Protein AF-A0A521V5V6-F1 (afdb_monomer_lite)

pLDDT: mean 81.57, std 8.6, range [56.25, 91.31]

Structure (mmCIF, N/CA/C/O backbone):
data_AF-A0A521V5V6-F1
#
_entry.id   AF-A0A521V5V6-F1
#
loop_
_atom_site.group_PDB
_atom_site.id
_atom_site.type_symbol
_atom_site.label_atom_id
_atom_site.label_alt_id
_atom_site.label_comp_id
_atom_site.label_asym_id
_atom_site.label_entity_id
_atom_site.label_seq_id
_atom_site.pdbx_PDB_ins_code
_atom_site.Cartn_x
_atom_site.Cartn_y
_atom_site.Cartn_z
_atom_site.occupancy
_atom_site.B_iso_or_equiv
_atom_site.auth_seq_id
_atom_site.auth_comp_id
_atom_site.auth_asym_id
_atom_site.auth_atom_id
_atom_site.pdbx_PDB_model_num
ATOM 1 N N . MET A 1 1 ? -11.115 -9.247 -26.556 1.00 58.56 1 MET A N 1
ATOM 2 C CA . MET A 1 1 ? -10.485 -7.923 -26.327 1.00 58.56 1 MET A CA 1
ATOM 3 C C . MET A 1 1 ? -11.058 -7.195 -25.106 1.00 58.56 1 MET A C 1
ATOM 5 O O . MET A 1 1 ? -10.270 -6.753 -24.283 1.00 58.56 1 MET A O 1
ATOM 9 N N . ALA A 1 2 ? -12.384 -7.147 -24.904 1.00 66.81 2 ALA A N 1
ATOM 10 C CA . ALA A 1 2 ? -13.002 -6.493 -23.735 1.00 66.81 2 ALA A CA 1
ATOM 11 C C . ALA A 1 2 ? -12.560 -7.050 -22.360 1.00 66.81 2 ALA A C 1
ATOM 13 O O . ALA A 1 2 ? -12.362 -6.283 -21.425 1.00 66.81 2 ALA A O 1
ATOM 14 N N . HIS A 1 3 ? -12.340 -8.364 -22.227 1.00 62.78 3 HIS A N 1
ATOM 15 C CA . HIS A 1 3 ? -11.909 -8.959 -20.948 1.00 62.78 3 HIS A CA 1
ATOM 16 C C . HIS A 1 3 ? -10.461 -8.627 -20.572 1.00 62.78 3 HIS A C 1
ATOM 18 O O . HIS A 1 3 ? -10.168 -8.404 -19.404 1.00 62.78 3 HIS A O 1
ATOM 24 N N . VAL A 1 4 ? -9.568 -8.518 -21.559 1.00 74.19 4 VAL A N 1
ATOM 25 C CA . VAL A 1 4 ? -8.186 -8.069 -21.329 1.00 74.19 4 VAL A CA 1
ATOM 26 C C . VAL A 1 4 ? -8.185 -6.602 -20.898 1.00 74.19 4 VAL A C 1
ATOM 28 O O . VAL A 1 4 ? -7.506 -6.254 -19.942 1.00 74.19 4 VAL A O 1
ATOM 31 N N . ALA A 1 5 ? -9.013 -5.762 -21.528 1.00 71.62 5 ALA A N 1
ATOM 32 C CA . ALA A 1 5 ? -9.173 -4.367 -21.126 1.00 71.62 5 ALA A CA 1
ATOM 33 C C . ALA A 1 5 ? -9.732 -4.231 -19.700 1.00 71.62 5 ALA A C 1
ATOM 35 O O . ALA A 1 5 ? -9.226 -3.417 -18.939 1.00 71.62 5 ALA A O 1
ATOM 36 N N . ALA A 1 6 ? -10.713 -5.054 -19.312 1.00 71.25 6 ALA A N 1
ATOM 37 C CA . ALA A 1 6 ? -11.259 -5.060 -17.954 1.00 71.25 6 ALA A CA 1
ATOM 38 C C . ALA A 1 6 ? -10.229 -5.507 -16.903 1.00 71.25 6 ALA A C 1
ATOM 40 O O . ALA A 1 6 ? -10.150 -4.903 -15.839 1.00 71.25 6 ALA A O 1
ATOM 41 N N . LEU A 1 7 ? -9.407 -6.519 -17.207 1.00 71.31 7 LEU A N 1
ATOM 42 C CA . LEU A 1 7 ? -8.325 -6.964 -16.321 1.00 71.31 7 LEU A CA 1
ATOM 43 C C . LEU A 1 7 ? -7.225 -5.908 -16.189 1.00 71.31 7 LEU A C 1
ATOM 45 O O . LEU A 1 7 ? -6.758 -5.653 -15.083 1.00 71.31 7 LEU A O 1
ATOM 49 N N . VAL A 1 8 ? -6.852 -5.257 -17.292 1.00 67.25 8 VAL A N 1
ATOM 50 C CA . VAL A 1 8 ? -5.897 -4.142 -17.287 1.00 67.25 8 VAL A CA 1
ATOM 51 C C . VAL A 1 8 ? -6.463 -2.959 -16.500 1.00 67.25 8 VAL A C 1
ATOM 53 O O . VAL A 1 8 ? -5.767 -2.426 -15.648 1.00 67.25 8 VAL A O 1
ATOM 56 N N . LEU A 1 9 ? -7.730 -2.587 -16.702 1.00 64.38 9 LEU A N 1
ATOM 57 C CA . LEU A 1 9 ? -8.393 -1.535 -15.927 1.00 64.38 9 LEU A CA 1
ATOM 58 C C . LEU A 1 9 ? -8.455 -1.880 -14.440 1.00 64.38 9 LEU A C 1
ATOM 60 O O . LEU A 1 9 ? -8.070 -1.047 -13.636 1.00 64.38 9 LEU A O 1
ATOM 64 N N . ALA A 1 10 ? -8.843 -3.101 -14.070 1.00 63.25 10 ALA A N 1
ATOM 65 C CA . ALA A 1 10 ? -8.853 -3.542 -12.676 1.00 63.25 10 ALA A CA 1
ATOM 66 C C . ALA A 1 10 ? -7.450 -3.496 -12.039 1.00 63.25 10 ALA A C 1
ATOM 68 O O . ALA A 1 10 ? -7.313 -3.074 -10.892 1.00 63.25 10 ALA A O 1
ATOM 69 N N . LEU A 1 11 ? -6.402 -3.857 -12.789 1.00 59.59 11 LEU A N 1
ATOM 70 C CA . LEU A 1 11 ? -5.000 -3.703 -12.380 1.00 59.59 11 LEU A CA 1
ATOM 71 C C . LEU A 1 11 ? -4.574 -2.235 -12.267 1.00 59.59 11 LEU A C 1
ATOM 73 O O . LEU A 1 11 ? -3.772 -1.915 -11.401 1.00 59.59 11 LEU A O 1
ATOM 77 N N . LEU A 1 12 ? -5.098 -1.340 -13.106 1.00 57.81 12 LEU A N 1
ATOM 78 C CA . LEU A 1 12 ? -4.814 0.097 -13.061 1.00 57.81 12 LEU A CA 1
ATOM 79 C C . LEU A 1 12 ? -5.617 0.827 -11.971 1.00 57.81 12 LEU A C 1
ATOM 81 O O . LEU A 1 12 ? -5.153 1.840 -11.454 1.00 57.81 12 LEU A O 1
ATOM 85 N N . THR A 1 13 ? -6.792 0.323 -11.585 1.00 64.75 13 THR A N 1
ATOM 86 C CA . THR A 1 13 ? -7.677 0.951 -10.589 1.00 64.75 13 THR A CA 1
ATOM 87 C C . THR A 1 13 ? -7.586 0.323 -9.202 1.00 64.75 13 THR A C 1
ATOM 89 O O . THR A 1 13 ? -7.967 0.971 -8.231 1.00 64.75 13 THR A O 1
ATOM 92 N N . GLY A 1 14 ? -7.071 -0.905 -9.069 1.00 63.12 14 GLY A N 1
ATOM 93 C CA . GLY A 1 14 ? -6.934 -1.609 -7.784 1.00 63.12 14 GLY A CA 1
ATOM 94 C C . GLY A 1 14 ? -6.108 -0.838 -6.748 1.00 63.12 14 GLY A C 1
ATOM 95 O O . GLY A 1 14 ? -6.338 -0.950 -5.549 1.00 63.12 14 GLY A O 1
ATOM 96 N N . TRP A 1 15 ? -5.227 0.045 -7.208 1.00 61.22 15 TRP A N 1
ATOM 97 C CA . TRP A 1 15 ? -4.420 0.951 -6.390 1.00 61.22 15 TRP A CA 1
ATOM 98 C C . TRP A 1 15 ? -5.233 2.016 -5.638 1.00 61.22 15 TRP A C 1
ATOM 100 O O . TRP A 1 15 ? -4.806 2.488 -4.584 1.00 61.22 15 TRP A O 1
ATOM 110 N N . PHE A 1 16 ? -6.438 2.350 -6.116 1.00 67.00 16 PHE A N 1
ATOM 111 C CA . PHE A 1 16 ? -7.374 3.210 -5.386 1.00 67.00 16 PHE A CA 1
ATOM 112 C C . PHE A 1 16 ? -8.030 2.499 -4.199 1.00 67.00 16 PHE A C 1
ATOM 114 O O . PHE A 1 16 ? -8.611 3.176 -3.354 1.00 67.00 16 PHE A O 1
ATOM 121 N N . ALA A 1 17 ? -7.918 1.172 -4.076 1.00 68.94 17 ALA A N 1
ATOM 122 C CA . ALA A 1 17 ? -8.473 0.442 -2.938 1.00 68.94 17 ALA A CA 1
ATOM 123 C C . ALA A 1 17 ? -7.827 0.869 -1.608 1.00 68.94 17 ALA A C 1
ATOM 125 O O . ALA A 1 17 ? -8.534 1.027 -0.615 1.00 68.94 17 ALA A O 1
ATOM 126 N N . GLY A 1 18 ? -6.517 1.152 -1.599 1.00 72.31 18 GLY A N 1
ATOM 127 C CA . GLY A 1 18 ? -5.833 1.705 -0.424 1.00 72.31 18 GLY A CA 1
ATOM 128 C C . GLY A 1 18 ? -6.336 3.107 -0.064 1.00 72.31 18 GLY A C 1
ATOM 129 O O . GLY A 1 18 ? -6.587 3.402 1.102 1.00 72.31 18 GLY A O 1
ATOM 130 N N . PHE A 1 19 ? -6.582 3.957 -1.065 1.00 79.06 19 PHE A N 1
ATOM 131 C CA . PHE A 1 19 ? -7.141 5.295 -0.851 1.00 79.06 19 PHE A CA 1
ATOM 132 C C . PHE A 1 19 ? -8.596 5.249 -0.357 1.00 79.06 19 PHE A C 1
ATOM 134 O O . PHE A 1 19 ? -8.955 5.936 0.597 1.00 79.06 19 PHE A O 1
ATOM 141 N N . ALA A 1 20 ? -9.431 4.398 -0.952 1.00 80.81 20 ALA A N 1
ATOM 142 C CA . ALA A 1 20 ? -10.813 4.195 -0.529 1.00 80.81 20 ALA A CA 1
ATOM 143 C C . ALA A 1 20 ? -10.893 3.605 0.889 1.00 80.81 20 ALA A C 1
ATOM 145 O O . ALA A 1 20 ? -11.693 4.068 1.699 1.00 80.81 20 ALA A O 1
ATOM 146 N N . GLY A 1 21 ? -10.028 2.638 1.218 1.00 81.12 21 GLY A N 1
ATOM 147 C CA . GLY A 1 21 ? -9.911 2.069 2.561 1.00 81.12 21 GLY A CA 1
ATOM 148 C C . GLY A 1 21 ? -9.463 3.100 3.598 1.00 81.12 21 GLY A C 1
ATOM 149 O O . GLY A 1 21 ? -10.010 3.145 4.699 1.00 81.12 21 GLY A O 1
ATOM 150 N N . MET A 1 22 ? -8.532 3.986 3.228 1.00 86.81 22 MET A N 1
ATOM 151 C CA . MET A 1 22 ? -8.129 5.123 4.056 1.00 86.81 22 MET A CA 1
ATOM 152 C C . MET A 1 22 ? -9.314 6.061 4.309 1.00 86.81 22 MET A C 1
ATOM 154 O O . MET A 1 22 ? -9.600 6.371 5.461 1.00 86.81 22 MET A O 1
ATOM 158 N N . LEU A 1 23 ? -10.039 6.484 3.269 1.00 86.62 23 LEU A N 1
ATOM 159 C CA . LEU A 1 23 ? -11.200 7.363 3.437 1.00 86.62 23 LEU A CA 1
ATOM 160 C C . LEU A 1 23 ? -12.302 6.707 4.275 1.00 86.62 23 LEU A C 1
ATOM 162 O O . LEU A 1 23 ? -12.815 7.339 5.195 1.00 86.62 23 LEU A O 1
ATOM 166 N N . GLY A 1 24 ? -12.627 5.439 4.014 1.00 86.50 24 GLY A N 1
ATOM 167 C CA . GLY A 1 24 ? -13.624 4.692 4.780 1.00 86.50 24 GLY A CA 1
ATOM 168 C C . GLY A 1 24 ? -13.269 4.613 6.266 1.00 86.50 24 GLY A C 1
ATOM 169 O O . GLY A 1 24 ? -14.088 4.955 7.117 1.00 86.50 24 GLY A O 1
ATOM 170 N N . ALA A 1 25 ? -12.024 4.251 6.587 1.00 87.38 25 ALA A N 1
ATOM 171 C CA . ALA A 1 25 ? -11.542 4.218 7.965 1.00 87.38 25 ALA A CA 1
ATOM 172 C C . ALA A 1 25 ? -11.519 5.616 8.612 1.00 87.38 25 ALA A C 1
ATOM 174 O O . ALA A 1 25 ? -11.867 5.758 9.781 1.00 87.38 25 ALA A O 1
ATOM 175 N N . GLY A 1 26 ? -11.171 6.657 7.851 1.00 86.88 26 GLY A N 1
ATOM 176 C CA . GLY A 1 26 ? -11.168 8.045 8.318 1.00 86.88 26 GLY A CA 1
ATOM 177 C C . GLY A 1 26 ? -12.568 8.558 8.655 1.00 86.88 26 GLY A C 1
ATOM 178 O O . GLY A 1 26 ? -12.761 9.185 9.695 1.00 86.88 26 GLY A O 1
ATOM 179 N N . VAL A 1 27 ? -13.562 8.233 7.827 1.00 89.44 27 VAL A N 1
ATOM 180 C CA . VAL A 1 27 ? -14.971 8.556 8.092 1.00 89.44 27 VAL A CA 1
ATOM 181 C C . VAL A 1 27 ? -15.451 7.847 9.356 1.00 89.44 27 VAL A C 1
ATOM 183 O O . VAL A 1 27 ? -16.009 8.495 10.239 1.00 89.44 27 VAL A O 1
ATOM 186 N N . VAL A 1 28 ? -15.183 6.543 9.495 1.00 87.94 28 VAL A N 1
ATOM 187 C CA . VAL A 1 28 ? -15.548 5.788 10.707 1.00 87.94 28 VAL A CA 1
ATOM 188 C C . VAL A 1 28 ? -14.857 6.365 11.942 1.00 87.94 28 VAL A C 1
ATOM 190 O O . VAL A 1 28 ? -15.504 6.518 12.975 1.00 87.94 28 VAL A O 1
ATOM 193 N N . TYR A 1 29 ? -13.579 6.737 11.835 1.00 89.94 29 TYR A N 1
ATOM 194 C CA . TYR A 1 29 ? -12.840 7.368 12.924 1.00 89.94 29 TYR A CA 1
ATOM 195 C C . TYR A 1 29 ? -13.519 8.657 13.383 1.00 89.94 29 TYR A C 1
ATOM 197 O O . TYR A 1 29 ? -13.786 8.788 14.569 1.00 89.94 29 TYR A O 1
ATOM 205 N N . VAL A 1 30 ? -13.854 9.573 12.467 1.00 88.50 30 VAL A N 1
ATOM 206 C CA . VAL A 1 30 ? -14.512 10.845 12.814 1.00 88.50 30 VAL A CA 1
ATOM 207 C C . VAL A 1 30 ? -15.894 10.614 13.428 1.00 88.50 30 VAL A C 1
ATOM 209 O O . VAL A 1 30 ? -16.220 11.254 14.421 1.00 88.50 30 VAL A O 1
ATOM 212 N N . LEU A 1 31 ? -16.682 9.682 12.884 1.00 89.94 31 LEU A N 1
ATOM 213 C CA . LEU A 1 31 ? -18.037 9.400 13.367 1.00 89.94 31 LEU A CA 1
ATOM 214 C C . LEU A 1 31 ? -18.066 8.704 14.731 1.00 89.94 31 LEU A C 1
ATOM 216 O O . LEU A 1 31 ? -18.996 8.917 15.500 1.00 89.94 31 LEU A O 1
ATOM 220 N N . LYS A 1 32 ? -17.086 7.842 15.023 1.00 88.75 32 LYS A N 1
ATOM 221 C CA . LYS A 1 32 ? -17.064 7.022 16.246 1.00 88.75 32 LYS A CA 1
ATOM 222 C C . LYS A 1 32 ? -16.060 7.478 17.293 1.00 88.75 32 LYS A C 1
ATOM 224 O O . LYS A 1 32 ? -15.966 6.837 18.339 1.00 88.75 32 LYS A O 1
ATOM 229 N N . ARG A 1 33 ? -15.360 8.589 17.048 1.00 83.75 33 ARG A N 1
ATOM 230 C CA . ARG A 1 33 ? -14.326 9.113 17.946 1.00 83.75 33 ARG A CA 1
ATOM 231 C C . ARG A 1 33 ? -14.845 9.370 19.365 1.00 83.75 33 ARG A C 1
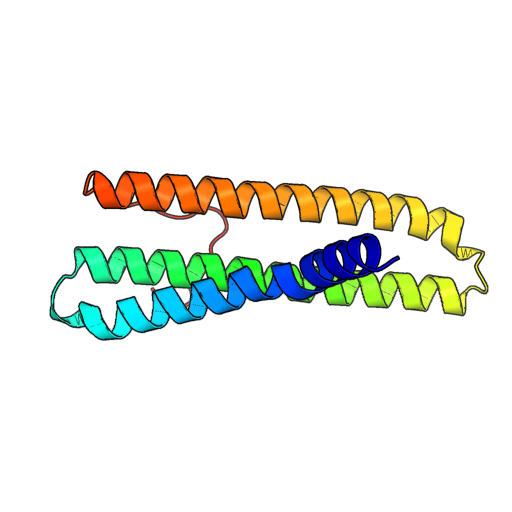ATOM 233 O O . ARG A 1 33 ? -14.131 9.071 20.314 1.00 83.75 33 ARG A O 1
ATOM 240 N N . ASP A 1 34 ? -16.058 9.914 19.490 1.00 88.94 34 ASP A N 1
ATOM 241 C CA . ASP A 1 34 ? -16.627 10.335 20.776 1.00 88.94 34 ASP A CA 1
ATOM 242 C C . ASP A 1 34 ? -17.540 9.245 21.386 1.00 88.94 34 ASP A C 1
ATOM 244 O O . ASP A 1 34 ? -17.744 9.219 22.597 1.00 88.94 34 ASP A O 1
ATOM 248 N N . ASP A 1 35 ? -18.033 8.304 20.568 1.00 88.50 35 ASP A N 1
ATOM 249 C CA . ASP A 1 35 ? -18.930 7.215 20.992 1.00 88.50 35 ASP A CA 1
ATOM 250 C C . ASP A 1 35 ? -18.185 6.035 21.637 1.00 88.50 35 ASP A C 1
ATOM 252 O O . ASP A 1 35 ? -18.652 5.444 22.611 1.00 88.50 35 ASP A O 1
ATOM 256 N N . SER A 1 36 ? -17.066 5.606 21.041 1.00 87.75 36 SER A N 1
ATOM 257 C CA . SER A 1 36 ? 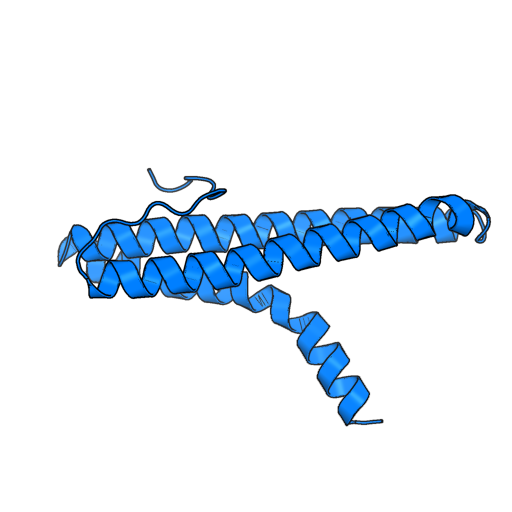-16.362 4.393 21.464 1.00 87.75 36 SER A CA 1
ATOM 258 C C . SER A 1 36 ? -14.853 4.519 21.252 1.00 87.75 36 SER A C 1
ATOM 260 O O . SER A 1 36 ? -14.386 4.441 20.110 1.00 87.75 36 SER A O 1
ATOM 262 N N . PRO A 1 37 ? -14.061 4.605 22.340 1.00 87.62 37 PRO A N 1
ATOM 263 C CA . PRO A 1 37 ? -12.602 4.657 22.259 1.00 87.62 37 PRO A CA 1
ATOM 264 C C . PRO A 1 37 ? -12.003 3.444 21.537 1.00 87.62 37 PRO A C 1
ATOM 266 O O . PRO A 1 37 ? -10.997 3.566 20.842 1.00 87.62 37 PRO A O 1
ATOM 269 N N . PHE A 1 38 ? -12.641 2.276 21.668 1.00 87.81 38 PHE A N 1
ATOM 270 C CA . PHE A 1 38 ? -12.211 1.038 21.021 1.00 87.81 38 PHE A CA 1
ATOM 271 C C . PHE A 1 38 ? -12.377 1.103 19.497 1.00 87.81 38 PHE A C 1
ATOM 273 O O . PHE A 1 38 ? -11.419 0.887 18.755 1.00 87.81 38 PHE A O 1
ATOM 280 N N . VAL A 1 39 ? -13.572 1.467 19.016 1.00 86.88 39 VAL A N 1
ATOM 281 C CA . VAL A 1 39 ? -13.842 1.580 17.572 1.00 86.88 39 VAL A CA 1
ATOM 282 C C . VAL A 1 39 ? -13.002 2.695 16.952 1.00 86.88 39 VAL A C 1
ATOM 284 O O . VAL A 1 39 ? -12.445 2.515 15.869 1.00 86.88 39 VAL A O 1
ATOM 287 N N . ALA A 1 40 ? -12.849 3.817 17.658 1.00 89.00 40 ALA A N 1
ATOM 288 C CA . ALA A 1 40 ? -11.990 4.913 17.234 1.00 89.00 40 ALA A CA 1
ATOM 289 C C . ALA A 1 40 ? -10.525 4.466 17.085 1.00 89.00 40 ALA A C 1
ATOM 291 O O . ALA A 1 40 ? -9.896 4.766 16.072 1.00 89.00 40 ALA A O 1
ATOM 292 N N . ALA A 1 41 ? -9.988 3.697 18.039 1.00 88.50 41 ALA A N 1
ATOM 293 C CA . ALA A 1 41 ? -8.626 3.169 17.955 1.00 88.50 41 ALA A CA 1
ATOM 294 C C . ALA A 1 41 ? -8.435 2.238 16.744 1.00 88.50 41 ALA A C 1
ATOM 296 O O . ALA A 1 41 ? -7.467 2.390 15.998 1.00 88.50 41 ALA A O 1
ATOM 297 N N . HIS A 1 42 ? -9.383 1.335 16.482 1.00 86.94 42 HIS A N 1
ATOM 298 C CA . HIS A 1 42 ? -9.328 0.446 15.318 1.00 86.94 42 HIS A CA 1
ATOM 299 C C . HIS A 1 42 ? -9.441 1.189 13.986 1.00 86.94 42 HIS A C 1
ATOM 301 O O . HIS A 1 42 ? -8.678 0.914 13.059 1.00 86.94 42 HIS A O 1
ATOM 307 N N . ALA A 1 43 ? -10.363 2.148 13.892 1.00 87.25 43 ALA A N 1
ATOM 308 C CA . ALA A 1 43 ? -10.537 2.968 12.700 1.00 87.25 43 ALA A CA 1
ATOM 309 C C . ALA A 1 43 ? -9.285 3.810 12.417 1.00 87.25 43 ALA A C 1
ATOM 311 O O . ALA A 1 43 ? -8.847 3.925 11.274 1.00 87.25 43 ALA A O 1
ATOM 312 N N . ARG A 1 44 ? -8.644 4.327 13.466 1.00 89.00 44 ARG A N 1
ATOM 313 C CA . ARG A 1 44 ? -7.383 5.061 13.375 1.00 89.00 44 ARG A CA 1
ATOM 314 C C . ARG A 1 44 ? -6.227 4.192 12.885 1.00 89.00 44 ARG A C 1
ATOM 316 O O . ARG A 1 44 ? -5.462 4.614 12.019 1.00 89.00 44 ARG A O 1
ATOM 323 N N . GLU A 1 45 ? -6.073 2.989 13.432 1.00 89.25 45 GLU A N 1
ATOM 324 C CA . GLU A 1 45 ? -5.009 2.081 13.000 1.00 89.25 45 GLU A CA 1
ATOM 325 C C . GLU A 1 45 ? -5.240 1.587 11.564 1.00 89.25 45 GLU A C 1
ATOM 327 O O . GLU A 1 45 ? -4.296 1.567 10.772 1.00 89.25 45 GLU A O 1
ATOM 332 N N . ALA A 1 46 ? -6.491 1.308 11.186 1.00 87.31 46 ALA A N 1
ATOM 333 C CA . ALA A 1 46 ? -6.865 0.987 9.810 1.00 87.31 46 ALA A CA 1
ATOM 334 C C . ALA A 1 46 ? -6.621 2.161 8.844 1.00 87.31 46 ALA A C 1
ATOM 336 O O . ALA A 1 46 ? -6.170 1.946 7.717 1.00 87.31 46 ALA A O 1
ATOM 337 N N . PHE A 1 47 ? -6.868 3.404 9.273 1.00 90.00 47 PHE A N 1
ATOM 338 C CA . PHE A 1 47 ? -6.551 4.603 8.495 1.00 90.00 47 PHE A CA 1
ATOM 339 C C . PHE A 1 47 ? -5.045 4.712 8.236 1.00 90.00 47 PHE A C 1
ATOM 341 O O . PHE A 1 47 ? -4.621 4.801 7.085 1.00 90.00 47 PHE A O 1
ATOM 348 N N . ASN A 1 48 ? -4.237 4.645 9.300 1.00 91.31 48 ASN A N 1
ATOM 349 C CA . ASN A 1 48 ? -2.778 4.720 9.219 1.00 91.31 48 ASN A CA 1
ATOM 350 C C . ASN A 1 48 ? -2.210 3.624 8.299 1.00 91.31 48 ASN A C 1
ATOM 352 O O . ASN A 1 48 ? -1.331 3.887 7.478 1.00 91.31 48 ASN A O 1
ATOM 356 N N . PHE A 1 49 ? -2.734 2.400 8.389 1.00 90.19 49 PHE A N 1
ATOM 357 C CA . PHE A 1 49 ? -2.314 1.289 7.539 1.00 90.19 49 PHE A CA 1
ATOM 358 C C . PHE A 1 49 ? -2.640 1.510 6.059 1.00 90.19 49 PHE A C 1
ATOM 360 O O . PHE A 1 49 ? -1.751 1.422 5.211 1.00 90.19 49 PHE A O 1
ATOM 367 N N . ASN A 1 50 ? -3.894 1.845 5.744 1.00 88.06 50 ASN A N 1
ATOM 368 C CA . ASN A 1 50 ? -4.320 2.082 4.364 1.00 88.06 50 ASN A CA 1
ATOM 369 C C . ASN A 1 50 ? -3.591 3.276 3.731 1.00 88.06 50 ASN A C 1
ATOM 371 O O . ASN A 1 50 ? -3.173 3.199 2.577 1.00 88.06 50 ASN A O 1
ATOM 375 N N . LEU A 1 51 ? -3.350 4.338 4.506 1.00 88.94 51 LEU A N 1
ATOM 376 C CA . LEU A 1 51 ? -2.534 5.472 4.078 1.00 88.94 51 LEU A CA 1
ATOM 377 C C . LEU A 1 51 ? -1.094 5.050 3.759 1.00 88.94 51 LEU A C 1
ATOM 379 O O . LEU A 1 51 ? -0.548 5.448 2.735 1.00 88.94 51 LEU A O 1
ATOM 383 N N . SER A 1 52 ? -0.482 4.218 4.603 1.00 88.75 52 SER A N 1
ATOM 384 C CA . SER A 1 5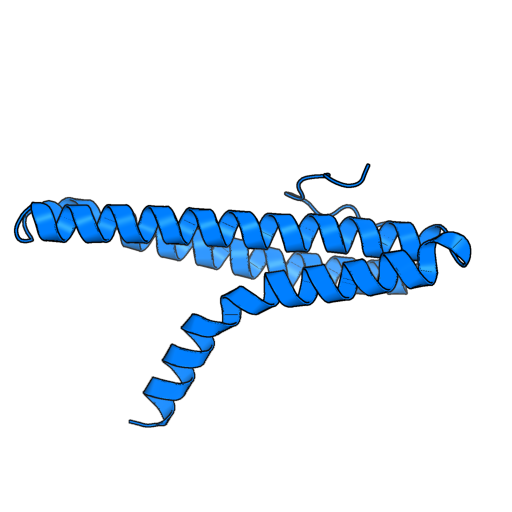2 ? 0.888 3.731 4.379 1.00 88.75 52 SER A CA 1
ATOM 385 C C . SER A 1 52 ? 0.998 2.949 3.078 1.00 88.75 52 SER A C 1
ATOM 387 O O . SER A 1 52 ? 1.905 3.171 2.282 1.00 88.75 52 SER A O 1
ATOM 389 N N . MET A 1 53 ? 0.021 2.083 2.827 1.00 85.31 53 MET A N 1
ATOM 390 C CA . MET A 1 53 ? -0.033 1.249 1.628 1.00 85.31 53 MET A CA 1
ATOM 391 C C . MET A 1 53 ? -0.291 2.078 0.370 1.00 85.31 53 MET A C 1
ATOM 393 O O . MET A 1 53 ? 0.289 1.808 -0.685 1.00 85.31 53 MET A O 1
ATOM 397 N N . PHE A 1 54 ? -1.076 3.148 0.494 1.00 86.62 54 PHE A N 1
ATOM 398 C CA . PHE A 1 54 ? -1.233 4.140 -0.563 1.00 86.62 54 PHE A CA 1
ATOM 399 C C . PHE A 1 54 ? 0.083 4.880 -0.861 1.00 86.62 54 PHE A C 1
ATOM 401 O O . PHE A 1 54 ? 0.476 4.988 -2.021 1.00 86.62 54 PHE A O 1
ATOM 408 N N . VAL A 1 55 ? 0.824 5.315 0.162 1.00 87.81 55 VAL A N 1
ATOM 409 C CA . VAL A 1 55 ? 2.137 5.962 -0.020 1.00 87.81 55 VAL A CA 1
ATOM 410 C C . VAL A 1 55 ? 3.147 5.012 -0.672 1.00 87.81 55 VAL A C 1
ATOM 412 O O . VAL A 1 55 ? 3.829 5.404 -1.618 1.00 87.81 55 VAL A O 1
ATOM 415 N N . TYR A 1 56 ? 3.219 3.753 -0.228 1.00 86.94 56 TYR A N 1
ATOM 416 C CA . TYR A 1 56 ? 4.095 2.745 -0.838 1.00 86.94 56 TYR A CA 1
ATOM 417 C C . TYR A 1 56 ? 3.754 2.494 -2.309 1.00 86.94 56 TYR A C 1
ATOM 419 O O . TYR A 1 56 ? 4.654 2.353 -3.136 1.00 86.94 56 TYR A O 1
ATOM 427 N N . THR A 1 57 ? 2.467 2.518 -2.649 1.00 81.94 57 THR A N 1
ATOM 428 C CA . THR A 1 57 ? 1.995 2.410 -4.032 1.00 81.94 57 THR A CA 1
ATOM 429 C C . THR A 1 57 ? 2.458 3.589 -4.891 1.00 81.94 57 THR A C 1
ATOM 431 O O . THR A 1 57 ? 2.980 3.382 -5.986 1.00 81.94 57 THR A O 1
ATOM 434 N N . LEU A 1 58 ? 2.314 4.826 -4.402 1.00 86.38 58 LEU A N 1
ATOM 435 C CA . LEU A 1 58 ? 2.771 6.018 -5.127 1.00 86.38 58 LEU A CA 1
ATOM 436 C C . LEU A 1 58 ? 4.287 6.004 -5.350 1.00 86.38 58 LEU A C 1
ATOM 438 O O . LEU A 1 58 ? 4.758 6.356 -6.432 1.00 86.38 58 LEU A O 1
ATOM 442 N N . LEU A 1 59 ? 5.050 5.556 -4.351 1.00 88.19 59 LEU A N 1
ATOM 443 C CA . LEU A 1 59 ? 6.500 5.425 -4.460 1.00 88.19 59 LEU A CA 1
ATOM 444 C C . LEU A 1 59 ? 6.893 4.371 -5.506 1.00 88.19 59 LEU A C 1
ATOM 446 O O . LEU A 1 59 ? 7.749 4.636 -6.349 1.00 88.19 59 LEU A O 1
ATOM 450 N N . ALA A 1 60 ? 6.243 3.204 -5.495 1.00 85.19 60 ALA A N 1
ATOM 451 C CA . ALA A 1 60 ? 6.473 2.159 -6.490 1.00 85.19 60 ALA A CA 1
ATOM 452 C C . ALA A 1 60 ? 6.147 2.643 -7.914 1.00 85.19 60 ALA A C 1
ATOM 454 O O . ALA A 1 60 ? 6.902 2.365 -8.846 1.00 85.19 60 ALA A O 1
ATOM 455 N N . LEU A 1 61 ? 5.072 3.423 -8.080 1.00 83.69 61 LEU A N 1
ATOM 456 C CA . LEU A 1 61 ? 4.707 4.023 -9.364 1.00 83.69 61 LEU A CA 1
ATOM 457 C C . LEU A 1 61 ? 5.776 5.009 -9.857 1.00 83.69 61 LEU A 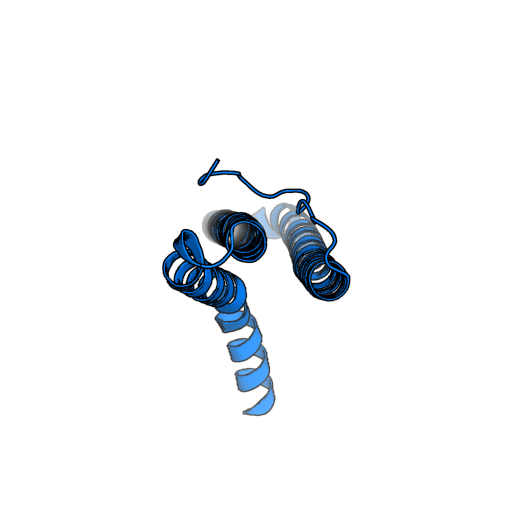C 1
ATOM 459 O O . LEU A 1 61 ? 6.177 4.947 -11.019 1.00 83.69 61 LEU A O 1
ATOM 463 N N . ALA A 1 62 ? 6.270 5.887 -8.980 1.00 86.75 62 ALA A N 1
ATOM 464 C CA . ALA A 1 62 ? 7.322 6.845 -9.317 1.00 86.75 62 ALA A CA 1
ATOM 465 C C . ALA A 1 62 ? 8.628 6.144 -9.735 1.00 86.75 62 ALA A C 1
ATOM 467 O O . ALA A 1 62 ? 9.238 6.521 -10.737 1.00 86.75 62 ALA A O 1
ATOM 468 N N . ILE A 1 63 ? 9.023 5.086 -9.016 1.00 86.31 63 ILE A N 1
ATOM 469 C CA . ILE A 1 63 ? 10.193 4.262 -9.357 1.00 86.31 63 ILE A CA 1
ATOM 470 C C . ILE A 1 63 ? 9.985 3.567 -10.707 1.00 86.31 63 ILE A C 1
ATOM 472 O O . ILE A 1 63 ? 10.868 3.613 -11.562 1.00 86.31 63 ILE A O 1
ATOM 476 N N . GLY A 1 64 ? 8.811 2.973 -10.935 1.00 83.56 64 GLY A N 1
ATOM 477 C CA . GLY A 1 64 ? 8.477 2.334 -12.207 1.00 83.56 64 GLY A CA 1
ATOM 478 C C . GLY A 1 64 ? 8.548 3.305 -13.387 1.00 83.56 64 GLY A C 1
ATOM 479 O O . GLY A 1 64 ? 9.115 2.969 -14.427 1.00 83.56 64 GLY A O 1
ATOM 480 N N . PHE A 1 65 ? 8.055 4.533 -13.209 1.00 83.25 65 PHE A N 1
ATOM 481 C CA . PHE A 1 65 ? 8.140 5.576 -14.230 1.00 83.25 65 PHE A CA 1
ATOM 482 C C . PHE A 1 65 ? 9.590 5.999 -14.502 1.00 83.25 65 PHE A C 1
ATOM 484 O O . PHE A 1 65 ? 9.985 6.119 -15.661 1.00 83.25 65 PHE A O 1
ATOM 491 N N . ALA A 1 66 ? 10.410 6.157 -13.458 1.00 85.12 66 ALA A N 1
ATOM 492 C CA . ALA A 1 66 ? 11.828 6.484 -13.597 1.00 85.12 66 ALA A CA 1
ATOM 493 C C . ALA A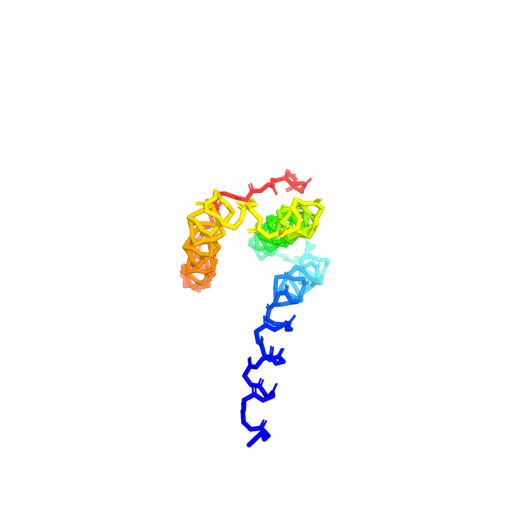 1 66 ? 12.614 5.382 -14.332 1.00 85.12 66 ALA A C 1
ATOM 495 O O . ALA A 1 66 ? 13.390 5.677 -15.243 1.00 85.12 66 ALA A O 1
ATOM 496 N N . LEU A 1 67 ? 12.375 4.108 -13.995 1.00 83.00 67 LEU A N 1
ATOM 497 C CA . LEU A 1 67 ? 12.983 2.959 -14.678 1.00 83.00 67 LEU A CA 1
ATOM 498 C C . LEU A 1 67 ? 12.542 2.867 -16.148 1.00 83.00 67 LEU A C 1
ATOM 500 O O . LEU A 1 67 ? 13.362 2.595 -17.031 1.00 83.00 67 LEU A O 1
ATOM 504 N N . GLY A 1 68 ? 11.262 3.131 -16.426 1.00 80.06 68 GLY A N 1
ATOM 505 C CA . GLY A 1 68 ? 10.729 3.200 -17.786 1.00 80.06 68 GLY A CA 1
ATOM 506 C C . GLY A 1 68 ? 11.390 4.312 -18.603 1.00 80.06 68 GLY A C 1
ATOM 507 O O . GLY A 1 68 ? 11.919 4.051 -19.683 1.00 80.06 68 GLY A O 1
ATOM 508 N N . ALA A 1 69 ? 11.448 5.529 -18.056 1.00 81.56 69 ALA A N 1
ATOM 509 C CA . ALA A 1 69 ? 12.098 6.674 -18.692 1.00 81.56 69 ALA A CA 1
ATOM 510 C C . ALA A 1 69 ? 13.586 6.411 -18.977 1.00 81.56 69 ALA A C 1
ATOM 512 O O . ALA A 1 69 ? 14.065 6.701 -20.071 1.00 81.56 69 ALA A O 1
ATOM 513 N N . PHE A 1 70 ? 14.308 5.789 -18.040 1.00 82.06 70 PHE A N 1
ATOM 514 C CA . PHE A 1 70 ? 15.708 5.398 -18.228 1.00 82.06 70 PHE A CA 1
ATOM 515 C C . PHE A 1 70 ? 15.895 4.388 -19.374 1.00 82.06 70 PHE A C 1
ATOM 517 O O . PHE A 1 70 ? 16.835 4.490 -20.166 1.00 82.06 70 PHE A O 1
ATOM 524 N N . THR A 1 71 ? 14.971 3.436 -19.512 1.00 78.12 71 THR A N 1
ATOM 525 C CA . THR A 1 71 ? 14.991 2.452 -20.607 1.00 78.12 71 THR A CA 1
ATOM 526 C C . THR A 1 71 ? 14.784 3.126 -21.969 1.00 78.12 71 THR A C 1
ATOM 528 O O . THR A 1 71 ? 15.464 2.788 -22.937 1.00 78.12 71 THR A O 1
ATOM 531 N N . VAL A 1 72 ? 13.890 4.118 -22.038 1.00 79.94 72 VAL A N 1
ATOM 532 C CA . VAL A 1 72 ? 13.642 4.914 -23.253 1.00 79.94 72 VAL A CA 1
ATOM 533 C C . VAL A 1 72 ? 14.857 5.781 -23.604 1.00 79.94 72 VAL A C 1
ATOM 535 O O . VAL A 1 72 ? 15.283 5.798 -24.757 1.00 79.94 72 VAL A O 1
ATOM 538 N N . LEU A 1 73 ? 15.460 6.449 -22.615 1.00 82.88 73 LEU A N 1
ATOM 539 C CA . LEU A 1 73 ? 16.631 7.317 -22.802 1.00 82.88 73 LEU A CA 1
ATOM 540 C C . LEU A 1 73 ? 17.872 6.562 -23.297 1.00 82.88 73 LEU A C 1
ATOM 542 O O . LEU A 1 73 ? 18.669 7.112 -24.050 1.00 82.88 73 LEU A O 1
ATOM 546 N N . THR A 1 74 ? 18.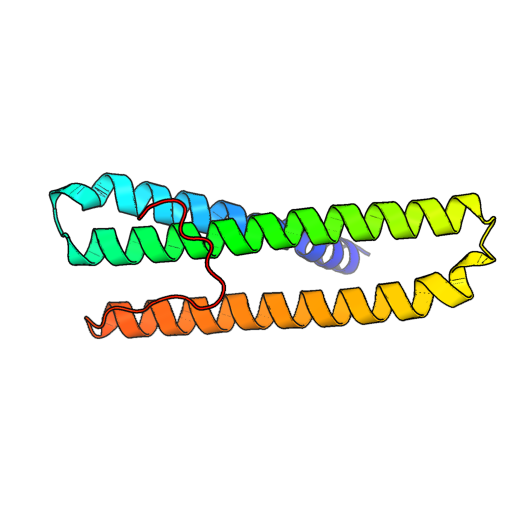029 5.298 -22.908 1.00 83.38 74 THR A N 1
ATOM 547 C CA . THR A 1 74 ? 19.150 4.440 -23.332 1.00 83.38 74 THR A CA 1
ATOM 548 C C . THR A 1 74 ? 18.889 3.707 -24.655 1.00 83.38 74 THR A C 1
ATOM 550 O O . THR A 1 74 ? 19.616 2.770 -24.985 1.00 83.38 74 THR A O 1
ATOM 553 N N . LEU A 1 75 ? 17.857 4.105 -25.417 1.00 79.50 75 LEU A N 1
ATOM 554 C CA . LEU A 1 75 ? 17.452 3.481 -26.688 1.00 79.50 75 LEU A CA 1
ATOM 555 C C . LEU A 1 75 ? 17.240 1.957 -26.571 1.00 79.50 75 LEU A C 1
ATOM 557 O O . LEU A 1 75 ? 17.506 1.206 -27.506 1.00 79.50 75 LEU A O 1
ATOM 561 N N . GLY A 1 76 ? 16.783 1.482 -25.408 1.00 70.25 76 GLY A N 1
ATOM 562 C CA . GLY A 1 76 ? 16.528 0.062 -25.156 1.00 70.25 76 GLY A CA 1
ATOM 563 C C . GLY A 1 76 ? 17.747 -0.768 -24.735 1.00 70.25 76 GLY A C 1
ATOM 564 O O . GLY A 1 76 ? 17.561 -1.889 -24.270 1.00 70.25 76 GLY A O 1
ATOM 565 N N . LEU A 1 77 ? 18.978 -0.239 -24.783 1.00 70.44 77 LEU A N 1
ATOM 566 C CA . LEU A 1 77 ? 20.158 -0.949 -24.255 1.00 70.44 77 LEU A CA 1
ATOM 567 C C . LEU A 1 77 ? 20.088 -1.134 -22.730 1.00 70.44 77 LEU A C 1
ATOM 569 O O . LEU A 1 77 ? 20.569 -2.136 -22.201 1.00 70.44 77 LEU A O 1
ATOM 573 N N . GLY A 1 78 ? 19.418 -0.219 -22.023 1.00 68.56 78 GLY A N 1
ATOM 574 C CA . GLY A 1 78 ? 19.151 -0.337 -20.590 1.00 68.56 78 GLY A CA 1
ATOM 575 C C . GLY A 1 78 ? 18.201 -1.477 -20.213 1.00 68.56 78 GLY A C 1
ATOM 576 O O . GLY A 1 78 ? 18.138 -1.815 -19.033 1.00 68.56 78 GLY A O 1
ATOM 577 N N . LEU A 1 79 ? 17.513 -2.112 -21.178 1.00 70.56 79 LEU A N 1
ATOM 578 C CA . LEU A 1 79 ? 16.549 -3.191 -20.924 1.00 70.56 79 LEU A CA 1
ATOM 579 C C . LEU A 1 79 ? 17.182 -4.391 -20.205 1.00 70.56 79 LEU A C 1
ATOM 581 O O . LEU A 1 79 ? 16.536 -5.012 -19.371 1.00 70.56 79 LEU A O 1
ATOM 585 N N . LEU A 1 80 ? 18.460 -4.687 -20.459 1.00 69.75 80 LEU A N 1
ATOM 586 C CA . LEU A 1 80 ? 19.189 -5.763 -19.772 1.00 69.75 80 LEU A CA 1
ATOM 587 C C . LEU A 1 80 ? 19.303 -5.543 -18.255 1.00 69.75 80 LEU A C 1
ATOM 589 O O . LEU A 1 80 ? 19.301 -6.507 -17.495 1.00 69.75 80 LEU A O 1
ATOM 593 N N . LEU A 1 81 ? 19.378 -4.285 -17.813 1.00 72.50 81 LEU A N 1
ATOM 594 C CA . LEU A 1 81 ? 19.451 -3.908 -16.398 1.00 72.50 81 LEU A CA 1
ATOM 595 C C . LEU A 1 81 ? 18.063 -3.604 -15.822 1.00 72.50 81 LEU A C 1
ATOM 597 O O . LEU A 1 81 ? 17.775 -3.944 -14.674 1.00 72.50 81 LEU A O 1
ATOM 601 N N . THR A 1 82 ? 17.182 -2.987 -16.611 1.00 75.69 82 THR A N 1
ATOM 602 C CA . THR A 1 82 ? 15.849 -2.587 -16.149 1.00 75.69 82 THR A CA 1
ATOM 603 C C . THR A 1 82 ? 14.863 -3.751 -16.135 1.00 75.69 82 THR A C 1
ATOM 605 O O . THR A 1 82 ? 13.971 -3.752 -15.293 1.00 75.69 82 THR A O 1
ATOM 608 N N . ALA A 1 83 ? 15.031 -4.788 -16.962 1.00 80.31 83 ALA A N 1
ATOM 609 C CA . ALA A 1 83 ? 14.188 -5.987 -16.935 1.00 80.31 83 ALA A CA 1
ATOM 610 C C . ALA A 1 83 ? 14.269 -6.770 -15.605 1.00 80.31 83 ALA A C 1
ATOM 612 O O . ALA A 1 83 ? 13.222 -6.990 -14.994 1.00 80.31 83 ALA A O 1
ATOM 613 N N . PRO A 1 84 ? 15.452 -7.155 -15.079 1.00 83.62 84 PRO A N 1
ATOM 614 C CA . PRO A 1 84 ? 15.519 -7.822 -13.778 1.00 83.62 84 PRO A CA 1
ATOM 615 C C . PRO A 1 84 ? 15.068 -6.902 -12.634 1.00 83.62 84 PRO A C 1
ATOM 617 O O . PRO A 1 84 ? 14.394 -7.361 -11.712 1.00 83.62 84 PRO A O 1
ATOM 620 N N . ALA A 1 85 ? 15.365 -5.598 -12.706 1.00 83.31 85 ALA A N 1
ATOM 621 C CA . ALA A 1 85 ? 14.931 -4.629 -11.699 1.00 83.31 85 ALA A CA 1
ATOM 622 C C . ALA A 1 85 ? 13.400 -4.454 -11.664 1.00 83.31 85 ALA A C 1
ATOM 624 O O . ALA A 1 85 ? 12.799 -4.435 -10.591 1.00 83.31 85 ALA A O 1
ATOM 625 N N . THR A 1 86 ? 12.754 -4.370 -12.830 1.00 80.88 86 THR A N 1
ATOM 626 C CA . THR A 1 86 ? 11.289 -4.273 -12.934 1.00 80.88 86 THR A CA 1
ATOM 627 C C . THR A 1 86 ? 10.608 -5.570 -12.510 1.00 80.88 86 THR A C 1
ATOM 629 O O . THR A 1 86 ? 9.607 -5.507 -11.801 1.00 80.88 86 THR A O 1
ATOM 632 N N . LEU A 1 87 ? 11.167 -6.740 -12.841 1.00 85.44 87 LEU A N 1
ATOM 633 C CA . LEU A 1 87 ? 10.656 -8.029 -12.364 1.00 85.44 87 LEU A CA 1
ATOM 634 C C . LEU A 1 87 ? 10.702 -8.125 -10.830 1.00 85.44 87 LEU A C 1
ATOM 636 O O . LEU A 1 87 ? 9.702 -8.474 -10.204 1.00 85.44 87 LEU A O 1
ATOM 640 N N . LEU A 1 88 ? 11.837 -7.767 -10.217 1.00 87.19 88 LEU A N 1
ATOM 641 C CA . LEU A 1 88 ? 11.982 -7.723 -8.760 1.00 87.19 88 LEU A CA 1
ATOM 642 C C . LEU A 1 88 ? 10.958 -6.767 -8.134 1.00 87.19 88 LEU A C 1
ATOM 644 O O . LEU A 1 88 ? 10.297 -7.113 -7.159 1.00 87.19 88 LEU A O 1
ATOM 648 N N . MET A 1 89 ? 10.790 -5.578 -8.715 1.00 83.69 89 MET A N 1
ATOM 649 C CA . MET A 1 89 ? 9.825 -4.586 -8.246 1.00 83.69 89 MET A CA 1
ATOM 650 C C . MET A 1 89 ? 8.387 -5.117 -8.294 1.00 83.69 89 MET A C 1
ATOM 652 O O . MET A 1 89 ? 7.647 -4.935 -7.330 1.00 83.69 89 MET A O 1
ATOM 656 N N . VAL A 1 90 ? 7.998 -5.816 -9.364 1.00 83.38 90 VAL A N 1
ATOM 657 C CA . VAL A 1 90 ? 6.673 -6.451 -9.469 1.00 83.38 90 VAL A CA 1
ATOM 658 C C . VAL A 1 90 ? 6.475 -7.498 -8.370 1.00 83.38 90 VAL A C 1
ATOM 660 O O . VAL A 1 90 ? 5.410 -7.534 -7.754 1.00 83.38 90 VAL A O 1
ATOM 663 N N . LEU A 1 91 ? 7.496 -8.305 -8.066 1.00 87.12 91 LEU A N 1
ATOM 664 C CA . LEU A 1 91 ? 7.434 -9.277 -6.968 1.00 87.12 91 LEU A CA 1
ATOM 665 C C . LEU A 1 91 ? 7.276 -8.598 -5.601 1.00 87.12 91 LEU A C 1
ATOM 667 O O . LEU A 1 91 ? 6.452 -9.029 -4.795 1.00 87.12 91 LEU A O 1
ATOM 671 N N . VAL A 1 92 ? 8.023 -7.520 -5.346 1.00 86.69 92 VAL A N 1
ATOM 672 C CA . VAL A 1 92 ? 7.923 -6.744 -4.098 1.00 86.69 92 VAL A CA 1
ATOM 673 C C . VAL A 1 92 ? 6.530 -6.135 -3.949 1.00 86.69 92 VAL A C 1
ATOM 675 O O . VAL A 1 92 ? 5.907 -6.266 -2.899 1.00 86.69 92 VAL A O 1
ATOM 678 N N . VAL A 1 93 ? 6.007 -5.522 -5.010 1.00 84.12 93 VAL A N 1
ATOM 679 C CA . VAL A 1 93 ? 4.646 -4.973 -5.049 1.00 84.12 93 VAL A CA 1
ATOM 680 C C . VAL A 1 93 ? 3.602 -6.051 -4.757 1.00 84.12 93 VAL A C 1
ATOM 682 O O . VAL A 1 93 ? 2.705 -5.831 -3.945 1.00 84.12 93 VAL A O 1
ATOM 685 N N . ALA A 1 94 ? 3.722 -7.222 -5.387 1.00 84.19 94 ALA A N 1
ATOM 686 C CA . ALA A 1 94 ? 2.803 -8.331 -5.160 1.00 84.19 94 ALA A CA 1
ATOM 687 C C . ALA A 1 94 ? 2.845 -8.803 -3.698 1.00 84.19 94 ALA A C 1
ATOM 689 O O . ALA A 1 94 ? 1.797 -9.010 -3.089 1.00 84.19 94 ALA A O 1
ATOM 690 N N . ALA A 1 95 ? 4.037 -8.902 -3.101 1.00 86.88 95 ALA A N 1
ATOM 691 C CA . ALA A 1 95 ? 4.194 -9.248 -1.691 1.00 86.88 95 ALA A CA 1
ATOM 692 C C . ALA A 1 95 ? 3.539 -8.212 -0.758 1.00 86.88 95 ALA A C 1
ATOM 694 O O . ALA A 1 95 ? 2.851 -8.588 0.192 1.00 86.88 95 ALA A O 1
ATOM 695 N N . VAL A 1 96 ? 3.689 -6.914 -1.049 1.00 85.62 96 VAL A N 1
ATOM 696 C CA . VAL A 1 96 ? 3.029 -5.831 -0.298 1.00 85.62 96 VAL A CA 1
ATOM 697 C C . VAL A 1 96 ? 1.506 -5.912 -0.430 1.00 85.62 96 VAL A C 1
ATOM 699 O O . VAL A 1 96 ? 0.807 -5.767 0.570 1.00 85.62 96 VAL A O 1
ATOM 702 N N . ALA A 1 97 ? 0.978 -6.205 -1.621 1.00 83.50 97 ALA A N 1
ATOM 703 C CA . ALA A 1 97 ? -0.460 -6.369 -1.839 1.00 83.50 97 ALA A CA 1
ATOM 704 C C . ALA A 1 97 ? -1.039 -7.556 -1.048 1.00 83.50 97 ALA A C 1
ATOM 706 O O . ALA A 1 97 ? -2.100 -7.440 -0.431 1.00 83.50 97 ALA A O 1
ATOM 707 N N . VAL A 1 98 ? -0.320 -8.683 -1.008 1.00 86.94 98 VAL A N 1
ATOM 708 C CA . VAL A 1 98 ? -0.697 -9.839 -0.181 1.00 86.94 98 VAL A CA 1
ATOM 709 C C . VAL A 1 98 ? -0.681 -9.467 1.300 1.00 86.94 98 VAL A C 1
ATOM 711 O O . VAL A 1 98 ? -1.642 -9.757 2.009 1.00 86.94 98 VAL A O 1
ATOM 714 N N . LEU A 1 99 ? 0.366 -8.782 1.770 1.00 87.38 99 LEU A N 1
ATOM 715 C CA . LEU A 1 99 ? 0.455 -8.327 3.157 1.00 87.38 99 LEU A CA 1
ATOM 716 C C . LEU A 1 99 ? -0.687 -7.368 3.510 1.00 87.38 99 LEU A C 1
ATOM 718 O O . LEU A 1 99 ? -1.286 -7.506 4.574 1.00 87.38 99 LEU A O 1
ATOM 722 N N . TRP A 1 100 ? -1.040 -6.448 2.608 1.00 85.31 100 TRP A N 1
ATOM 723 C CA . TRP A 1 100 ? -2.185 -5.556 2.782 1.00 85.31 100 TRP A CA 1
ATOM 724 C C . TRP A 1 100 ? -3.482 -6.327 3.013 1.00 85.31 100 TRP A C 1
ATOM 726 O O . TRP A 1 100 ? -4.199 -6.055 3.980 1.00 85.31 100 TRP A O 1
ATOM 736 N N . LEU A 1 101 ? -3.752 -7.329 2.178 1.00 84.44 101 LEU A N 1
ATOM 737 C CA . LEU A 1 101 ? -4.957 -8.144 2.273 1.00 84.44 101 LEU A CA 1
ATOM 738 C C . LEU A 1 101 ? -4.968 -8.986 3.556 1.00 84.44 101 LEU A C 1
ATOM 740 O O . LEU A 1 101 ? -5.950 -8.971 4.295 1.00 84.44 101 LEU A O 1
ATOM 744 N N . VAL A 1 102 ? -3.859 -9.660 3.869 1.00 88.44 102 VAL A N 1
ATOM 745 C CA . VAL A 1 102 ? -3.726 -10.494 5.074 1.00 88.44 102 VAL A CA 1
ATOM 746 C C . VAL A 1 102 ? -3.893 -9.662 6.345 1.00 88.44 102 VAL A C 1
ATOM 748 O O . VAL A 1 102 ? -4.676 -10.028 7.218 1.00 88.44 102 VAL A O 1
ATOM 751 N N . CYS A 1 103 ? -3.210 -8.522 6.457 1.00 87.44 103 CYS A N 1
ATOM 752 C CA . CYS A 1 103 ? -3.327 -7.663 7.633 1.00 87.44 103 CYS A CA 1
ATOM 753 C C . CYS A 1 103 ? -4.727 -7.057 7.769 1.00 87.44 103 CYS A C 1
ATOM 755 O O . CYS A 1 103 ? -5.229 -6.968 8.886 1.00 87.44 103 CYS A O 1
ATOM 757 N N . SER A 1 104 ? -5.378 -6.694 6.661 1.00 85.44 104 SER A N 1
ATOM 758 C CA . SER A 1 104 ? -6.766 -6.209 6.673 1.00 85.44 104 SER A CA 1
ATOM 759 C C . SER A 1 104 ? -7.736 -7.276 7.188 1.00 85.44 104 SER A C 1
ATOM 761 O O . SER A 1 104 ? -8.597 -6.979 8.015 1.00 85.44 104 SER A O 1
ATOM 763 N N . LEU A 1 105 ? -7.558 -8.535 6.770 1.00 88.25 105 LEU A N 1
ATOM 764 C CA . LEU A 1 105 ? -8.349 -9.662 7.270 1.00 88.25 105 LEU A CA 1
ATOM 765 C C . LEU A 1 105 ? -8.105 -9.916 8.762 1.00 88.25 105 LEU A C 1
ATOM 767 O O . LEU A 1 105 ? -9.062 -10.043 9.522 1.00 88.25 105 LEU A O 1
ATOM 771 N N . ILE A 1 106 ? -6.843 -9.944 9.204 1.00 89.56 106 ILE A N 1
ATOM 772 C CA . ILE A 1 106 ? -6.503 -10.137 10.623 1.00 89.56 106 ILE A CA 1
ATOM 773 C C . ILE A 1 106 ? -7.083 -9.005 11.475 1.00 89.56 106 ILE A C 1
ATOM 775 O O . ILE A 1 106 ? -7.647 -9.267 12.535 1.00 89.56 106 ILE A O 1
ATOM 779 N N . GLY A 1 107 ? -6.975 -7.758 11.012 1.00 87.62 107 GLY A N 1
ATOM 780 C CA . GLY A 1 107 ? -7.539 -6.602 11.699 1.00 87.62 107 GLY A CA 1
ATOM 781 C C . GLY A 1 107 ? -9.058 -6.681 11.827 1.00 87.62 107 GLY A C 1
ATOM 782 O O . GLY A 1 107 ? -9.586 -6.404 12.901 1.00 87.62 107 GLY A O 1
ATOM 783 N N . ALA A 1 108 ? -9.754 -7.129 10.778 1.00 86.06 108 ALA A N 1
ATOM 784 C CA . ALA A 1 108 ? -11.199 -7.341 10.813 1.00 86.06 108 ALA A CA 1
ATOM 785 C C . ALA A 1 108 ? -11.601 -8.451 11.800 1.00 86.06 108 ALA A C 1
ATOM 787 O O . ALA A 1 108 ? -12.496 -8.253 12.620 1.00 86.06 108 ALA A O 1
ATOM 788 N N . VAL A 1 109 ? -10.907 -9.595 11.771 1.00 90.62 109 VAL A N 1
ATOM 789 C CA . VAL A 1 109 ? -11.162 -10.717 12.693 1.00 90.62 109 VAL A CA 1
ATOM 790 C C . VAL A 1 109 ? -10.894 -10.313 14.144 1.00 90.62 109 VAL A C 1
ATOM 792 O O . VAL A 1 109 ? -11.687 -10.617 15.030 1.00 90.62 109 VAL A O 1
ATOM 795 N N . LYS A 1 110 ? -9.807 -9.585 14.410 1.00 89.06 110 LYS A N 1
ATOM 796 C CA . LYS A 1 110 ? -9.487 -9.130 15.769 1.00 89.06 110 LYS A CA 1
ATOM 797 C C . LYS A 1 110 ? -10.457 -8.078 16.290 1.00 89.06 110 LYS A C 1
ATOM 799 O O . LYS A 1 110 ? -10.861 -8.168 17.444 1.00 89.06 110 LYS A O 1
ATOM 804 N N . ALA A 1 111 ? -10.906 -7.157 15.436 1.00 87.38 111 ALA A N 1
ATOM 805 C CA . ALA A 1 111 ? -11.962 -6.215 15.793 1.00 87.38 111 ALA A CA 1
ATOM 806 C C . ALA A 1 111 ? -13.272 -6.939 16.160 1.00 87.38 111 ALA A C 1
ATOM 808 O O . ALA A 1 111 ? -13.937 -6.538 17.113 1.00 87.38 111 ALA A O 1
ATOM 809 N N . TRP A 1 112 ? -13.611 -8.031 15.460 1.00 88.38 112 TRP A N 1
ATOM 810 C CA . TRP A 1 112 ? -14.766 -8.877 15.791 1.00 88.38 112 TRP A CA 1
ATOM 811 C C . TRP A 1 112 ? -14.630 -9.560 17.159 1.00 88.38 112 TRP A C 1
ATOM 813 O O . TRP A 1 112 ? -15.602 -9.654 17.904 1.00 88.38 112 TRP A O 1
ATOM 823 N N . ASN A 1 113 ? -13.418 -9.987 17.521 1.00 91.12 113 ASN A N 1
ATOM 824 C CA . ASN A 1 113 ? -13.127 -10.605 18.818 1.00 91.12 113 ASN A CA 1
ATOM 825 C C . ASN A 1 113 ? -12.958 -9.594 19.969 1.00 91.12 113 ASN A C 1
ATOM 827 O O . ASN A 1 113 ? -12.719 -10.003 21.102 1.00 91.12 113 ASN A O 1
ATOM 831 N N . GLY A 1 114 ? -13.058 -8.286 19.707 1.00 87.81 114 GLY A N 1
ATOM 832 C CA . GLY A 1 114 ? -12.811 -7.255 20.719 1.00 87.81 114 GLY A CA 1
ATOM 833 C C . GLY A 1 114 ? -11.330 -7.087 21.089 1.00 87.81 114 GLY A C 1
ATOM 834 O O . GLY A 1 114 ? -11.012 -6.489 22.115 1.00 87.81 114 GLY A O 1
ATOM 835 N N . GLU A 1 115 ? -10.411 -7.603 20.270 1.00 87.75 115 GLU A N 1
ATOM 836 C CA . GLU A 1 115 ? -8.968 -7.508 20.490 1.00 87.75 115 GLU A CA 1
ATOM 837 C C . GLU A 1 115 ? -8.360 -6.331 19.723 1.00 87.75 115 GLU A C 1
ATOM 839 O O . GLU A 1 115 ? -8.557 -6.190 18.516 1.00 87.75 115 GLU A O 1
ATOM 844 N N . ALA A 1 116 ? -7.514 -5.543 20.390 1.00 85.44 116 ALA A N 1
ATOM 845 C CA . ALA A 1 116 ? -6.733 -4.502 19.727 1.00 85.44 116 ALA A CA 1
ATOM 846 C C . ALA A 1 116 ? -5.723 -5.111 18.730 1.00 85.44 116 ALA A C 1
ATOM 848 O O . ALA A 1 116 ? -4.986 -6.047 19.062 1.00 85.44 116 ALA A O 1
ATOM 849 N N . TYR A 1 117 ? -5.643 -4.562 17.510 1.00 84.94 117 TYR A N 1
ATOM 850 C CA . TYR A 1 117 ? -4.734 -5.056 16.470 1.00 84.94 117 TYR A CA 1
ATOM 851 C C . TYR A 1 117 ? -3.895 -3.965 15.823 1.00 84.94 117 TYR A C 1
ATOM 853 O O . TYR A 1 117 ? -4.342 -3.287 14.903 1.00 84.94 117 TYR A O 1
ATOM 861 N N . ARG A 1 118 ? -2.617 -3.949 16.201 1.00 83.19 118 ARG A N 1
ATOM 862 C CA . ARG A 1 118 ? -1.609 -3.099 15.580 1.00 83.19 118 ARG A CA 1
ATOM 863 C C . ARG A 1 118 ? -1.164 -3.640 14.232 1.00 83.19 118 ARG A C 1
ATOM 865 O O . ARG A 1 118 ? -0.471 -4.655 14.162 1.00 83.19 118 ARG A O 1
ATOM 872 N N . TYR A 1 119 ? -1.489 -2.894 13.182 1.00 83.12 119 TYR A N 1
ATOM 873 C CA . TYR A 1 119 ? -1.025 -3.187 11.832 1.00 83.12 119 TYR A CA 1
ATOM 874 C C . TYR A 1 119 ? 0.507 -3.073 11.728 1.00 83.12 119 TYR A C 1
ATOM 876 O O . TYR A 1 119 ? 1.076 -2.032 12.089 1.00 83.12 119 TYR A O 1
ATOM 884 N N . PRO A 1 120 ? 1.194 -4.113 11.222 1.00 75.25 120 PRO A N 1
ATOM 885 C CA . PRO A 1 120 ? 2.610 -4.022 10.894 1.00 75.25 120 PRO A CA 1
ATOM 886 C C . PRO A 1 120 ? 2.809 -3.097 9.684 1.00 75.25 120 PRO A C 1
ATOM 888 O O . PRO A 1 120 ? 1.934 -2.986 8.829 1.00 75.25 120 PRO A O 1
ATOM 891 N N . LEU A 1 121 ? 3.967 -2.430 9.610 1.00 78.31 121 LEU A N 1
ATOM 892 C CA . LEU A 1 121 ? 4.343 -1.526 8.505 1.00 78.31 121 LEU A CA 1
ATOM 893 C C . LEU A 1 121 ? 3.424 -0.298 8.316 1.00 78.31 121 LEU A C 1
ATOM 895 O O . LEU A 1 121 ? 3.485 0.368 7.287 1.00 78.31 121 LEU A O 1
ATOM 899 N N . ALA A 1 122 ? 2.594 0.035 9.309 1.00 81.31 122 ALA A N 1
ATOM 900 C CA . ALA A 1 122 ? 1.790 1.252 9.302 1.00 81.31 122 ALA A CA 1
ATOM 901 C C . ALA A 1 122 ? 2.585 2.462 9.829 1.00 81.31 122 ALA A C 1
ATOM 903 O O . ALA A 1 122 ? 3.068 2.471 10.965 1.00 81.31 122 ALA A O 1
ATOM 904 N N . ILE A 1 123 ? 2.656 3.517 9.023 1.00 81.25 123 ILE A N 1
ATOM 905 C CA . ILE A 1 123 ? 3.075 4.869 9.386 1.00 81.25 123 ILE A CA 1
ATOM 906 C C . ILE A 1 123 ? 1.997 5.474 10.294 1.00 81.25 123 ILE A C 1
ATOM 908 O O . ILE A 1 123 ? 0.853 5.678 9.891 1.00 81.25 123 ILE A O 1
ATOM 912 N N . ARG A 1 124 ? 2.362 5.765 11.546 1.00 81.56 124 ARG A N 1
ATOM 913 C CA . ARG A 1 124 ? 1.449 6.314 12.559 1.00 81.56 124 ARG A CA 1
ATOM 914 C C . ARG A 1 124 ? 1.410 7.835 12.477 1.00 81.56 124 ARG A C 1
ATOM 916 O O . ARG A 1 124 ? 2.107 8.513 13.223 1.00 81.56 124 ARG A O 1
ATOM 923 N N . LEU A 1 125 ? 0.606 8.357 11.555 1.00 73.56 125 LEU A N 1
ATOM 924 C CA . LEU A 1 125 ? 0.391 9.802 11.421 1.00 73.56 125 LEU A CA 1
ATOM 925 C C . LEU A 1 125 ? -0.583 10.329 12.472 1.00 73.56 125 LEU A C 1
ATOM 927 O O . LEU A 1 125 ? -0.363 11.380 13.063 1.00 73.56 125 LEU A O 1
ATOM 931 N N . LEU A 1 126 ? -1.632 9.563 12.755 1.00 63.72 126 LEU A N 1
ATOM 932 C CA . LEU A 1 126 ? -2.491 9.809 13.901 1.00 63.72 126 LEU A CA 1
ATOM 933 C C . LEU A 1 126 ? -1.953 8.941 15.061 1.00 63.72 126 LEU A C 1
ATOM 935 O O . LEU A 1 126 ? -2.122 7.721 14.990 1.00 63.72 126 LEU A O 1
ATOM 939 N N . SER A 1 127 ? -1.357 9.554 16.107 1.00 56.25 127 SER A N 1
ATOM 940 C CA . SER A 1 127 ? -0.866 8.922 17.367 1.00 56.25 127 SER A CA 1
ATOM 941 C C . SER A 1 127 ? -1.825 8.879 18.557 1.00 56.25 127 SER A C 1
ATOM 943 O O . SER A 1 127 ? -2.327 9.960 18.959 1.00 56.25 127 SER A O 1
#

Sequence (127 aa):
MAHVAALVLALLTGWFAGFAGMLGAGVVYVLKRDDSPFVAAHAREAFNFNLSMFVYTLLALAIGFALGAFTVLTLGLGLLLTAPATLLMVLVVAAVAVLWLVCSLIGAVKAWNGEAYRYPLAIRLLS

Radius of gyration: 18.22 Å; chains: 1; bounding box: 39×22×49 Å

Secondary structure (DSSP, 8-state):
-HHHHHHHHHHHHTTHHHHHHHHHHHHHHHHHTTT-HHHHHHHHHHHHHHHHHHHHHHHHHHHHHHHHHHHHHTTTTTHHHHHHHHHHHHHHHHHHHHHHHHHHHHHHHHHHTT-----TT---S--

Foldseek 3Di:
DVVVVVVVVCVVCVLCVLVVQLVVLVVQLVVCVVPDVLSNLLSLLSNLLSVLLSVVVVVLVVVLVVLVVVCVVVVNPCCVVSVVVVVVSVVVNVVSVVLSVVLVVVSVVCVVVSHDDHRPSGDNPPD